Protein AF-A0A2V8PRS2-F1 (afdb_monomer_lite)

Secondary structure (DSSP, 8-state):
-B-TTT--B--TT-SB-TTT--BHHHHHHHHHS-TT---STHHHHHHHHHHHHHTTTTSSSSSSSSSSSSSTTS--

pLDDT: mean 74.59, std 16.56, range [48.03, 97.94]

Structure (mmCIF, N/CA/C/O backbone):
data_AF-A0A2V8PRS2-F1
#
_entry.id   AF-A0A2V8PRS2-F1
#
loop_
_atom_site.group_PDB
_atom_site.id
_atom_site.type_symbol
_atom_site.label_atom_id
_atom_site.label_alt_id
_atom_site.label_comp_id
_atom_site.label_asym_id
_atom_site.label_entity_id
_atom_site.label_seq_id
_atom_site.pdbx_PDB_ins_code
_atom_site.Cartn_x
_atom_site.Cartn_y
_atom_site.Cartn_z
_atom_site.occupancy
_atom_site.B_iso_or_equiv
_atom_site.auth_seq_id
_atom_site.auth_comp_id
_atom_site.auth_asym_id
_atom_site.auth_atom_id
_atom_site.pdbx_PDB_model_num
ATOM 1 N N . MET A 1 1 ? 6.243 -6.759 -9.626 1.00 87.06 1 MET A N 1
ATOM 2 C CA . MET A 1 1 ? 5.511 -5.872 -8.695 1.00 87.06 1 MET A CA 1
ATOM 3 C C . MET A 1 1 ? 5.573 -4.454 -9.222 1.00 87.06 1 MET A C 1
ATOM 5 O O . MET A 1 1 ? 6.634 -4.027 -9.666 1.00 87.06 1 MET A O 1
ATOM 9 N N . TYR A 1 2 ? 4.462 -3.727 -9.172 1.00 93.00 2 TYR A N 1
ATOM 10 C CA . TYR A 1 2 ? 4.442 -2.329 -9.595 1.00 93.00 2 TYR A CA 1
ATOM 11 C C . TYR A 1 2 ? 4.878 -1.417 -8.449 1.00 93.00 2 TYR A C 1
ATOM 13 O O . TYR A 1 2 ? 4.406 -1.549 -7.319 1.00 93.00 2 TYR A O 1
ATOM 21 N N . CYS A 1 3 ? 5.806 -0.504 -8.735 1.00 94.38 3 CYS A N 1
ATOM 22 C CA . CYS A 1 3 ? 6.266 0.482 -7.765 1.00 94.38 3 CYS A CA 1
ATOM 23 C C . CYS A 1 3 ? 5.129 1.471 -7.438 1.00 94.38 3 CYS A C 1
ATOM 25 O O . CYS A 1 3 ? 4.668 2.154 -8.351 1.00 94.38 3 CYS A O 1
ATOM 27 N N . PRO A 1 4 ? 4.712 1.642 -6.169 1.00 91.12 4 PRO A N 1
ATOM 28 C CA . PRO A 1 4 ? 3.601 2.539 -5.834 1.00 91.12 4 PRO A CA 1
ATOM 29 C C . PRO A 1 4 ? 3.941 4.026 -5.999 1.00 91.12 4 PRO A C 1
ATOM 31 O O . PRO A 1 4 ? 3.042 4.854 -6.024 1.00 91.12 4 PRO A O 1
ATOM 34 N N . ASN A 1 5 ? 5.227 4.374 -6.107 1.00 93.94 5 ASN A N 1
ATOM 35 C CA . ASN A 1 5 ? 5.662 5.760 -6.272 1.00 93.94 5 ASN A CA 1
ATOM 36 C C . ASN A 1 5 ? 5.684 6.217 -7.740 1.00 93.94 5 ASN A C 1
ATOM 38 O O . ASN A 1 5 ? 5.452 7.384 -8.021 1.00 93.94 5 ASN A O 1
ATOM 42 N N . CYS A 1 6 ? 6.008 5.324 -8.681 1.00 96.94 6 CYS A N 1
ATOM 43 C CA . CYS A 1 6 ? 6.209 5.707 -10.089 1.00 96.94 6 CYS A CA 1
ATOM 44 C C . CYS A 1 6 ? 5.594 4.748 -11.117 1.00 96.94 6 CYS A C 1
ATOM 46 O O . CYS A 1 6 ? 5.716 4.986 -12.312 1.00 96.94 6 CYS A O 1
ATOM 48 N N . GLY A 1 7 ? 4.964 3.655 -10.684 1.00 95.44 7 GLY A N 1
ATOM 49 C CA . GLY A 1 7 ? 4.265 2.712 -11.559 1.00 95.44 7 GLY A CA 1
ATOM 50 C C . GLY A 1 7 ? 5.150 1.735 -12.336 1.00 95.44 7 GLY A C 1
ATOM 51 O O . GLY A 1 7 ? 4.614 0.871 -13.018 1.00 95.44 7 GLY A O 1
ATOM 52 N N . SER A 1 8 ? 6.483 1.811 -12.245 1.00 97.44 8 SER A N 1
ATOM 53 C CA . SER A 1 8 ? 7.368 0.895 -12.984 1.00 97.44 8 SER A CA 1
ATOM 54 C C . SER A 1 8 ? 7.222 -0.560 -12.526 1.00 97.44 8 SER A C 1
ATOM 56 O O . SER A 1 8 ? 7.161 -0.831 -11.320 1.00 97.44 8 SER A O 1
ATOM 58 N N . ASP A 1 9 ? 7.246 -1.496 -13.478 1.00 96.56 9 ASP A N 1
ATOM 59 C CA . ASP A 1 9 ? 7.349 -2.927 -13.186 1.00 96.56 9 ASP A CA 1
ATOM 60 C C . ASP A 1 9 ? 8.750 -3.268 -12.657 1.00 96.56 9 ASP A C 1
ATOM 62 O O . ASP A 1 9 ? 9.768 -2.817 -13.188 1.00 96.56 9 ASP A O 1
ATOM 66 N N . ASN A 1 10 ? 8.796 -4.013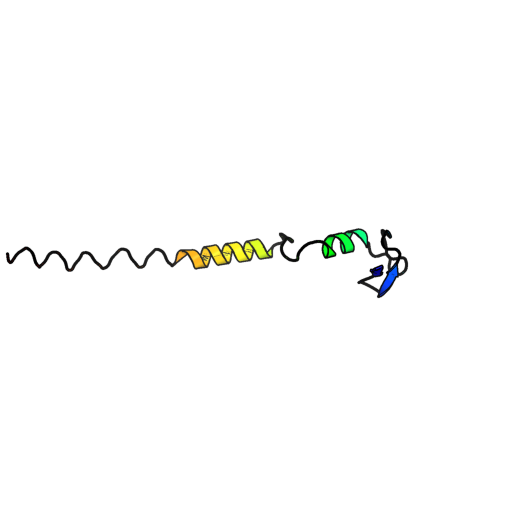 -11.557 1.00 94.81 10 ASN A N 1
ATOM 67 C CA . ASN A 1 10 ? 10.025 -4.468 -10.924 1.00 94.81 10 ASN A CA 1
ATOM 68 C C . ASN A 1 10 ? 9.929 -5.955 -10.539 1.00 94.81 10 ASN A C 1
ATOM 70 O O . ASN A 1 10 ? 8.835 -6.437 -10.230 1.00 94.81 10 ASN A O 1
ATOM 74 N N . PRO A 1 11 ? 11.064 -6.674 -10.446 1.00 93.25 11 PRO A N 1
ATOM 75 C CA . PRO A 1 11 ? 11.108 -8.017 -9.872 1.00 93.25 11 PRO A CA 1
ATOM 76 C C . PRO A 1 11 ? 10.499 -8.061 -8.459 1.00 93.25 11 PRO A C 1
ATOM 78 O O . PRO A 1 11 ? 10.661 -7.100 -7.701 1.00 93.25 11 PRO A O 1
ATOM 81 N N . PRO A 1 12 ? 9.799 -9.146 -8.084 1.00 86.69 12 PRO A N 1
ATOM 82 C CA . PRO A 1 12 ? 9.131 -9.255 -6.783 1.00 86.69 12 PRO A CA 1
ATOM 83 C C . PRO A 1 12 ? 10.103 -9.276 -5.591 1.00 86.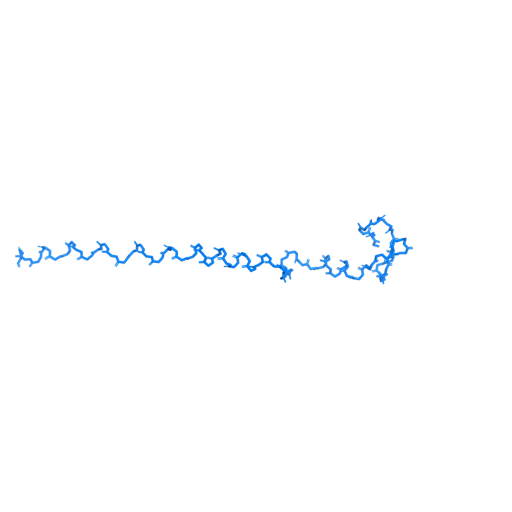69 12 PRO A C 1
ATOM 85 O O . PRO A 1 12 ? 9.717 -8.932 -4.481 1.00 86.69 12 PRO A O 1
ATOM 88 N N . ASP A 1 13 ? 11.358 -9.655 -5.821 1.00 87.69 13 ASP A N 1
ATOM 89 C CA . ASP A 1 13 ? 12.454 -9.741 -4.851 1.00 87.69 13 ASP A CA 1
ATOM 90 C C . ASP A 1 13 ? 13.365 -8.494 -4.844 1.00 87.69 13 ASP A C 1
ATOM 92 O O . ASP A 1 13 ? 14.356 -8.425 -4.110 1.00 87.69 13 ASP A O 1
ATOM 96 N N . GLY A 1 14 ? 13.044 -7.479 -5.654 1.00 91.44 14 GLY A N 1
ATOM 97 C CA . GLY A 1 14 ? 13.823 -6.249 -5.749 1.00 91.44 14 GLY A CA 1
ATOM 98 C C . GLY A 1 14 ? 13.790 -5.428 -4.456 1.00 91.44 14 GLY A C 1
ATOM 99 O O . GLY A 1 14 ? 12.728 -5.054 -3.970 1.00 91.44 14 GLY A O 1
ATOM 100 N N . LYS A 1 15 ? 14.964 -5.064 -3.919 1.00 93.50 15 LYS A N 1
ATOM 101 C CA . LYS A 1 15 ? 15.068 -4.206 -2.718 1.00 93.50 15 LYS A CA 1
ATOM 102 C C . LYS A 1 15 ? 14.702 -2.742 -2.992 1.00 93.50 15 LYS A C 1
ATOM 104 O O . LYS A 1 15 ? 14.161 -2.075 -2.110 1.00 93.50 15 LYS A O 1
ATOM 109 N N . PHE A 1 16 ? 14.977 -2.259 -4.205 1.00 95.94 16 PHE A N 1
ATOM 110 C CA . PHE A 1 16 ? 14.757 -0.879 -4.645 1.00 95.94 16 PHE A CA 1
ATOM 111 C C . PHE A 1 16 ? 14.120 -0.837 -6.039 1.00 95.94 16 PHE A C 1
ATOM 113 O O . PHE A 1 16 ? 14.352 -1.730 -6.856 1.00 95.94 16 PHE A O 1
ATOM 120 N N . CYS A 1 17 ? 13.357 0.219 -6.332 1.00 97.06 17 CYS A N 1
ATOM 121 C CA . CYS A 1 17 ? 12.830 0.473 -7.672 1.00 97.06 17 CYS A CA 1
ATOM 122 C C . CYS A 1 17 ? 13.960 0.849 -8.639 1.00 97.06 17 CYS A C 1
ATOM 124 O O . CYS A 1 17 ? 14.685 1.815 -8.392 1.00 97.06 17 CYS A O 1
ATOM 126 N N . ARG A 1 18 ? 14.057 0.155 -9.779 1.00 96.69 18 ARG A N 1
ATOM 127 C CA . ARG A 1 18 ? 15.078 0.422 -10.812 1.00 96.69 18 ARG A CA 1
ATOM 128 C C . ARG A 1 18 ? 14.903 1.761 -11.537 1.00 96.69 18 ARG A C 1
ATOM 130 O O . ARG A 1 18 ? 15.822 2.194 -12.217 1.00 96.69 18 ARG A O 1
ATOM 137 N N . HIS A 1 19 ? 13.740 2.397 -11.398 1.00 97.94 19 HIS A N 1
ATOM 138 C CA . HIS A 1 19 ? 13.425 3.673 -12.040 1.00 97.94 19 HIS A CA 1
ATOM 139 C C . HIS A 1 19 ? 13.562 4.870 -11.089 1.00 97.94 19 HIS A C 1
ATOM 141 O O . HIS A 1 19 ? 14.182 5.865 -11.440 1.00 97.94 19 HIS A O 1
ATOM 147 N N . CYS A 1 20 ? 13.002 4.784 -9.875 1.00 97.75 20 CYS A N 1
ATOM 148 C CA . CYS A 1 20 ? 12.942 5.923 -8.947 1.00 97.75 20 CYS A CA 1
ATOM 149 C C . CYS A 1 20 ? 13.708 5.723 -7.629 1.00 97.75 20 CYS A C 1
ATOM 151 O O . CYS A 1 20 ? 13.673 6.602 -6.775 1.00 97.75 20 CYS A O 1
ATOM 153 N N . GLY A 1 21 ? 14.327 4.560 -7.402 1.00 95.88 21 GLY A N 1
ATOM 154 C CA . GLY A 1 21 ? 15.165 4.303 -6.225 1.00 95.88 21 GLY A CA 1
ATOM 155 C C . GLY A 1 21 ? 14.439 4.078 -4.890 1.00 95.88 21 GLY A C 1
ATOM 156 O O . GLY A 1 21 ? 15.106 3.835 -3.889 1.00 95.88 21 GLY A O 1
ATOM 157 N N . ILE A 1 22 ? 13.099 4.113 -4.834 1.00 94.94 22 ILE A N 1
ATOM 158 C CA . ILE A 1 22 ? 12.367 3.871 -3.576 1.00 94.94 22 ILE A CA 1
ATOM 159 C C . ILE A 1 22 ? 12.611 2.447 -3.059 1.00 94.94 22 ILE A C 1
ATOM 161 O O . ILE A 1 22 ? 12.651 1.498 -3.845 1.00 94.94 22 ILE A O 1
ATOM 165 N N . GLY A 1 23 ? 12.750 2.289 -1.741 1.00 94.44 23 GLY A N 1
ATOM 166 C CA . GLY A 1 23 ? 12.889 0.983 -1.097 1.00 94.44 23 GLY A CA 1
ATOM 167 C C . GLY A 1 23 ? 11.581 0.193 -1.136 1.00 94.44 23 GLY A C 1
ATOM 168 O O . GLY A 1 23 ? 10.609 0.564 -0.482 1.00 94.44 23 GLY A O 1
ATOM 169 N N . LEU A 1 24 ? 11.555 -0.915 -1.875 1.00 93.38 24 LEU A N 1
ATOM 170 C CA . LEU A 1 24 ? 10.363 -1.754 -2.045 1.00 93.38 24 LEU A CA 1
ATOM 171 C C . LEU A 1 24 ? 10.168 -2.741 -0.886 1.00 93.38 24 LEU A C 1
ATOM 173 O O . LEU A 1 24 ? 9.041 -3.146 -0.618 1.00 93.38 24 LEU A O 1
ATOM 177 N N . ALA A 1 25 ? 11.232 -3.070 -0.145 1.00 87.06 25 ALA A N 1
ATOM 178 C CA . ALA A 1 25 ? 11.153 -3.962 1.013 1.00 87.06 25 ALA A CA 1
ATOM 179 C C . ALA A 1 25 ? 10.225 -3.403 2.109 1.00 87.06 25 ALA A C 1
ATOM 181 O O . ALA A 1 25 ? 9.297 -4.085 2.540 1.00 87.06 25 ALA A O 1
ATOM 182 N N . ALA A 1 26 ? 10.410 -2.137 2.501 1.00 80.81 26 ALA A N 1
ATOM 183 C CA . ALA A 1 26 ? 9.566 -1.481 3.503 1.00 80.81 26 ALA A CA 1
ATOM 184 C C . ALA A 1 26 ? 8.110 -1.341 3.030 1.00 80.81 26 ALA A C 1
ATOM 186 O O . ALA A 1 26 ? 7.181 -1.571 3.798 1.00 80.81 26 ALA A O 1
ATOM 187 N N . VAL A 1 27 ? 7.918 -1.028 1.745 1.00 80.50 27 VAL A N 1
ATOM 188 C CA . VAL A 1 27 ? 6.595 -0.956 1.113 1.00 80.50 27 VAL A CA 1
ATOM 189 C C . VAL A 1 27 ? 5.895 -2.313 1.169 1.00 80.50 27 VAL A C 1
ATOM 191 O O . VAL A 1 27 ? 4.754 -2.387 1.607 1.00 80.50 27 VAL A O 1
ATOM 194 N N . SER A 1 28 ? 6.572 -3.393 0.772 1.00 79.94 28 SER A N 1
ATOM 195 C CA . SER A 1 28 ? 5.997 -4.742 0.803 1.00 79.94 28 SER A CA 1
ATOM 196 C C . SER A 1 28 ? 5.626 -5.180 2.222 1.00 79.94 28 SER A C 1
ATOM 198 O O . SER A 1 28 ? 4.538 -5.708 2.430 1.00 79.94 28 SER A O 1
ATOM 200 N N . ALA A 1 29 ? 6.472 -4.877 3.212 1.00 82.25 29 ALA A N 1
ATOM 201 C CA . ALA A 1 29 ? 6.191 -5.160 4.614 1.00 82.25 29 ALA A CA 1
ATOM 202 C C . ALA A 1 29 ? 4.966 -4.382 5.120 1.00 82.25 29 ALA A C 1
ATOM 204 O O . ALA A 1 29 ? 4.120 -4.957 5.798 1.00 82.25 29 ALA A O 1
ATOM 205 N N . ALA A 1 30 ? 4.835 -3.104 4.754 1.00 78.12 30 ALA A N 1
ATOM 206 C CA . ALA A 1 30 ? 3.683 -2.284 5.123 1.00 78.12 30 ALA A CA 1
ATOM 207 C C . ALA A 1 30 ? 2.381 -2.758 4.454 1.00 78.12 30 ALA A C 1
ATOM 209 O O . ALA A 1 30 ? 1.335 -2.745 5.093 1.00 78.12 30 ALA A O 1
ATOM 210 N N . LEU A 1 31 ? 2.434 -3.220 3.200 1.00 78.00 31 LEU A N 1
ATOM 211 C CA . LEU A 1 31 ? 1.267 -3.774 2.498 1.00 78.00 31 LEU A CA 1
ATOM 212 C C . LEU A 1 31 ? 0.792 -5.110 3.091 1.00 78.00 31 LEU A C 1
ATOM 214 O O . LEU A 1 31 ? -0.389 -5.431 2.999 1.00 78.00 31 LEU A O 1
ATOM 218 N N . LEU A 1 32 ? 1.701 -5.889 3.684 1.00 80.25 32 LEU A N 1
ATOM 219 C CA . LEU A 1 32 ? 1.371 -7.138 4.376 1.00 80.25 32 LEU A CA 1
ATOM 220 C C . LEU A 1 32 ? 0.804 -6.906 5.785 1.00 80.25 32 LEU A C 1
ATOM 222 O O . LEU A 1 32 ? 0.172 -7.804 6.341 1.00 80.25 32 LEU A O 1
ATOM 226 N N . GLN A 1 33 ? 1.012 -5.727 6.377 1.00 72.31 33 GLN A N 1
ATOM 227 C CA . GLN A 1 33 ? 0.442 -5.396 7.680 1.00 72.31 33 GLN A CA 1
ATOM 228 C C . GLN A 1 33 ? -1.048 -5.085 7.540 1.00 72.31 33 GLN A C 1
ATOM 230 O O . GLN A 1 33 ? -1.467 -4.290 6.697 1.00 72.31 33 GLN A O 1
ATOM 235 N N . LYS A 1 34 ? -1.867 -5.690 8.408 1.00 66.06 34 LYS A N 1
ATOM 236 C CA . LYS A 1 34 ? -3.279 -5.329 8.514 1.00 66.06 34 LYS A CA 1
ATOM 237 C C . LYS A 1 34 ? -3.351 -3.864 8.970 1.00 66.06 34 LYS A C 1
ATOM 239 O O . LYS A 1 34 ? -2.775 -3.544 10.014 1.00 66.06 34 LYS A O 1
ATOM 244 N N . PRO A 1 35 ? -4.045 -2.973 8.239 1.00 63.53 35 PRO A N 1
ATOM 245 C CA . PRO A 1 35 ? -4.257 -1.603 8.689 1.00 63.53 35 PRO A CA 1
ATOM 246 C C . PRO A 1 35 ? -5.005 -1.652 10.027 1.00 63.53 35 PRO A C 1
ATOM 248 O O . PRO A 1 35 ? -6.181 -2.004 10.090 1.00 63.53 35 PRO A O 1
ATOM 251 N N . GLY A 1 36 ? -4.272 -1.415 11.111 1.00 61.59 36 GLY A N 1
ATOM 252 C CA . GLY A 1 36 ? -4.727 -1.662 12.480 1.00 61.59 36 GLY A CA 1
ATOM 253 C C . GLY A 1 36 ? -3.580 -1.798 13.481 1.00 61.59 36 GLY A C 1
ATOM 254 O O . GLY A 1 36 ? -3.744 -1.384 14.623 1.00 61.59 36 GLY A O 1
ATOM 255 N N . ASP A 1 37 ? -2.409 -2.268 13.032 1.00 60.56 37 ASP A N 1
ATOM 256 C CA . ASP A 1 37 ? -1.233 -2.483 13.896 1.00 60.56 37 ASP A CA 1
ATOM 257 C C . ASP A 1 37 ? -0.169 -1.373 13.810 1.00 60.56 37 ASP A C 1
ATOM 259 O O . ASP A 1 37 ? 0.922 -1.495 14.365 1.00 60.56 37 ASP A O 1
ATOM 263 N N . THR A 1 38 ? -0.457 -0.245 13.153 1.00 58.00 38 THR A N 1
ATOM 264 C CA . THR A 1 38 ? 0.412 0.937 13.247 1.00 58.00 38 THR A CA 1
ATOM 265 C C . THR A 1 38 ? 0.130 1.637 14.574 1.00 58.00 38 THR A C 1
ATOM 267 O O . THR A 1 38 ? -0.645 2.589 14.645 1.00 58.00 38 THR A O 1
ATOM 270 N N . THR A 1 39 ? 0.739 1.157 15.658 1.00 54.97 39 THR A N 1
ATOM 271 C CA . THR A 1 39 ? 0.778 1.863 16.945 1.00 54.97 39 THR A CA 1
ATOM 272 C C . THR A 1 39 ? 1.612 3.141 16.799 1.00 54.97 39 THR A C 1
ATOM 274 O O . THR A 1 39 ? 2.782 3.200 17.168 1.00 54.97 39 THR A O 1
ATOM 277 N N . ALA A 1 40 ? 1.005 4.164 16.207 1.00 60.28 40 ALA A N 1
ATOM 278 C CA . ALA A 1 40 ? 1.488 5.532 16.100 1.00 60.28 40 ALA A CA 1
ATOM 279 C C . ALA A 1 40 ? 0.319 6.480 16.479 1.00 60.28 40 ALA A C 1
ATOM 281 O O . ALA A 1 40 ? -0.842 6.072 16.446 1.00 60.28 40 ALA A O 1
ATOM 282 N N . PRO A 1 41 ? 0.596 7.738 16.864 1.00 61.12 41 PRO A N 1
ATOM 283 C CA . PRO A 1 41 ? 0.086 8.490 18.034 1.00 61.12 41 PRO A CA 1
ATOM 284 C C . PRO A 1 41 ? -1.434 8.704 18.193 1.00 61.12 41 PRO A C 1
ATOM 286 O O . PRO A 1 41 ? -1.872 9.260 19.201 1.00 61.12 41 PRO A O 1
ATOM 289 N N . THR A 1 42 ? -2.254 8.255 17.248 1.00 61.81 42 THR A N 1
ATOM 290 C CA . THR A 1 42 ? -3.720 8.353 17.312 1.00 61.81 42 THR A CA 1
ATOM 291 C C . THR A 1 42 ? -4.333 7.399 18.338 1.00 61.81 42 THR A C 1
ATOM 293 O O . THR A 1 42 ? -5.376 7.721 18.906 1.00 61.81 42 THR A O 1
ATOM 296 N N . SER A 1 43 ? -3.671 6.279 18.657 1.00 71.00 43 SER A N 1
ATOM 297 C CA . SER A 1 43 ? -4.137 5.348 19.695 1.00 71.00 43 SER A CA 1
ATOM 298 C C . SER A 1 43 ? -4.159 5.993 21.080 1.00 71.00 43 SER A C 1
ATOM 300 O O . SER A 1 43 ? -5.124 5.804 21.812 1.00 71.00 43 SER A O 1
ATOM 302 N N . LYS A 1 44 ? -3.166 6.833 21.406 1.00 80.25 44 LYS A N 1
ATOM 303 C CA . LYS A 1 44 ? -3.108 7.556 22.685 1.00 80.25 44 LYS A CA 1
ATOM 304 C C . LYS A 1 44 ? -4.231 8.583 22.809 1.00 80.25 44 LYS A C 1
ATOM 306 O O . LYS A 1 44 ? -4.861 8.675 23.856 1.00 80.25 44 LYS A O 1
ATOM 311 N N . LEU A 1 45 ? -4.530 9.322 21.739 1.00 81.12 45 LEU A N 1
ATOM 312 C CA . LEU A 1 45 ? -5.684 10.225 21.716 1.00 81.12 45 LEU A CA 1
ATOM 313 C C . LEU A 1 45 ? -7.003 9.444 21.842 1.00 81.12 45 LEU A C 1
ATOM 315 O O . LEU A 1 45 ? -7.874 9.832 22.617 1.00 81.12 45 LEU A O 1
ATOM 319 N N . ALA A 1 46 ? -7.134 8.316 21.140 1.00 81.50 46 ALA A N 1
ATOM 320 C CA . ALA A 1 46 ? -8.312 7.455 21.225 1.00 81.50 46 ALA A CA 1
ATOM 321 C C . ALA A 1 46 ? -8.491 6.832 22.624 1.00 81.50 46 ALA A C 1
ATOM 323 O O . ALA A 1 46 ? -9.619 6.677 23.090 1.00 81.50 46 ALA A O 1
ATOM 324 N N . GLU A 1 47 ? -7.400 6.492 23.308 1.00 79.19 47 GLU A N 1
ATOM 325 C CA . GLU A 1 47 ? -7.401 5.976 24.678 1.00 79.19 47 GLU A CA 1
ATOM 326 C C . GLU A 1 47 ? -7.802 7.058 25.691 1.00 79.19 47 GLU A C 1
ATOM 328 O O . GLU A 1 47 ? -8.660 6.815 26.541 1.00 79.19 47 GLU A O 1
ATOM 333 N N . LEU A 1 48 ? -7.290 8.285 25.533 1.00 79.88 48 LEU A N 1
ATOM 334 C CA . LEU A 1 48 ? -7.695 9.440 26.343 1.00 79.88 48 LEU A CA 1
ATOM 335 C C . LEU A 1 48 ? -9.186 9.776 26.174 1.00 79.88 48 LEU A C 1
ATOM 337 O O . LEU A 1 48 ? -9.878 10.001 27.168 1.00 79.88 48 LEU A O 1
ATOM 341 N N . ILE A 1 49 ? -9.706 9.757 24.941 1.00 84.62 49 ILE A N 1
ATOM 342 C CA . ILE A 1 49 ? -11.131 10.011 24.661 1.00 84.62 49 ILE A CA 1
ATOM 343 C C . ILE A 1 49 ? -12.020 8.928 25.292 1.00 84.62 49 ILE A C 1
ATOM 345 O O . ILE A 1 49 ? -13.058 9.246 25.876 1.00 84.62 49 ILE A O 1
ATOM 349 N N . LYS A 1 50 ? -11.619 7.649 25.225 1.00 81.75 50 LYS A N 1
ATOM 350 C CA . LYS A 1 50 ? -12.351 6.559 25.896 1.00 81.75 50 LYS A CA 1
ATOM 351 C C . LYS A 1 50 ? -12.364 6.740 27.412 1.00 81.75 50 LYS A C 1
ATOM 353 O O . LYS A 1 50 ? -13.426 6.608 28.015 1.00 81.75 50 LYS A O 1
ATOM 358 N N . GLY A 1 51 ? -11.222 7.085 28.011 1.00 79.81 51 GLY A N 1
ATOM 359 C CA . GLY A 1 51 ? -11.122 7.389 29.440 1.00 79.81 51 GLY A CA 1
ATOM 360 C C . GLY A 1 51 ? -12.077 8.511 29.855 1.00 79.81 51 GLY A C 1
ATOM 361 O O . GLY A 1 51 ? -12.866 8.327 30.781 1.00 79.81 51 GLY A O 1
ATOM 362 N N . TYR A 1 52 ? -12.083 9.615 29.103 1.00 78.31 52 TYR A N 1
ATOM 363 C CA . TYR A 1 52 ? -12.958 10.766 29.341 1.00 78.31 52 TYR A CA 1
ATOM 364 C C . TYR A 1 52 ? -14.453 10.405 29.274 1.00 78.31 52 TYR A C 1
ATOM 366 O O . TYR A 1 52 ? -15.203 10.716 30.198 1.00 78.31 52 TYR A O 1
ATOM 374 N N . ASN A 1 53 ? -14.880 9.672 28.239 1.00 75.12 53 ASN A N 1
ATOM 375 C CA . ASN A 1 53 ? -16.290 9.297 28.073 1.00 75.12 53 ASN A CA 1
ATOM 376 C C . ASN A 1 53 ? -16.746 8.180 29.032 1.00 75.12 53 ASN A C 1
ATOM 378 O O . ASN A 1 53 ? -17.923 8.104 29.381 1.00 75.12 53 ASN A O 1
ATOM 382 N N . SER A 1 54 ? -15.838 7.311 29.486 1.00 69.19 54 SER A N 1
ATOM 383 C CA . SER A 1 54 ? -16.174 6.212 30.407 1.00 69.19 54 SER A CA 1
ATOM 384 C C . SER A 1 54 ? -16.406 6.662 31.862 1.00 69.19 54 SER A C 1
ATOM 386 O O . SER A 1 54 ? -17.020 5.932 32.642 1.00 69.19 54 SER A O 1
ATOM 388 N N . GLY A 1 55 ? -15.988 7.881 32.224 1.00 58.72 55 GLY A N 1
ATOM 389 C CA . GLY A 1 55 ? -16.091 8.430 33.581 1.00 58.72 55 GLY A CA 1
ATOM 390 C C . GLY A 1 55 ? -17.489 8.871 34.046 1.00 58.72 55 GLY A C 1
ATOM 391 O O . GLY A 1 55 ? -17.647 9.170 35.226 1.00 58.72 55 GLY A O 1
ATOM 392 N N . GLN A 1 56 ? -18.517 8.904 33.186 1.00 55.66 56 GLN A N 1
ATOM 393 C CA . GLN A 1 56 ? -19.834 9.475 33.545 1.00 55.66 56 GLN A CA 1
ATOM 394 C C . GLN A 1 56 ? -20.964 8.467 33.830 1.00 55.66 56 GLN A C 1
ATOM 396 O O . GLN A 1 56 ? -21.991 8.854 34.380 1.00 55.66 56 GLN A O 1
ATOM 401 N N . HIS A 1 57 ? -20.805 7.168 33.556 1.00 49.84 57 HIS A N 1
ATOM 402 C CA . HIS A 1 57 ? -21.916 6.206 33.703 1.00 49.84 57 HIS A CA 1
ATOM 403 C C . HIS A 1 57 ? -22.071 5.571 35.095 1.00 49.84 57 HIS A C 1
ATOM 405 O O . HIS A 1 57 ? -23.038 4.849 35.337 1.00 49.84 57 HIS A O 1
ATOM 411 N N . LYS A 1 58 ? -21.154 5.831 36.034 1.00 52.59 58 LYS A N 1
ATOM 412 C CA . LYS A 1 58 ? -21.143 5.154 37.344 1.00 52.59 58 LYS A CA 1
ATOM 413 C C . LYS A 1 58 ? -21.843 5.924 38.469 1.00 52.59 58 LYS A C 1
ATOM 415 O O . LYS A 1 58 ? -21.971 5.386 39.563 1.00 52.59 58 LYS A O 1
ATOM 420 N N . MET A 1 59 ? -22.316 7.149 38.214 1.00 55.12 59 MET A N 1
ATOM 421 C CA . MET A 1 59 ? -22.845 8.031 39.268 1.00 55.12 59 MET A CA 1
ATOM 422 C C . MET A 1 59 ? -24.381 8.087 39.362 1.00 55.12 59 MET A C 1
ATOM 424 O O . MET A 1 59 ? -24.885 8.772 40.243 1.00 55.12 59 MET A O 1
ATOM 428 N N . MET A 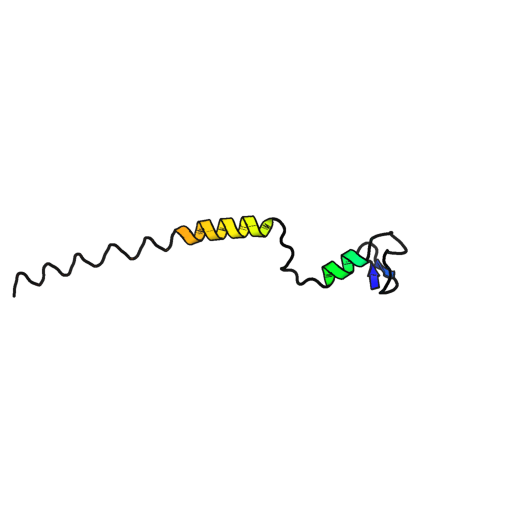1 60 ? -25.144 7.384 38.507 1.00 57.97 60 MET A N 1
ATOM 429 C CA . MET A 1 60 ? -26.591 7.659 38.363 1.00 57.97 60 MET A CA 1
ATOM 430 C C . MET A 1 60 ? -27.573 6.572 38.843 1.00 57.97 60 MET A C 1
ATOM 432 O O . MET A 1 60 ? -28.774 6.754 38.695 1.00 57.97 60 MET A O 1
ATOM 436 N N . PHE A 1 61 ? -27.123 5.483 39.479 1.00 57.16 61 PHE A N 1
ATOM 437 C CA . PHE A 1 61 ? -28.037 4.417 39.951 1.00 57.16 61 PHE A CA 1
ATOM 438 C C . PHE A 1 61 ? -27.964 4.086 41.455 1.00 57.16 61 PHE A C 1
ATOM 440 O O . PHE A 1 61 ? -28.541 3.095 41.888 1.00 57.16 61 PHE A O 1
ATOM 447 N N . GLY A 1 62 ? -27.293 4.901 42.278 1.00 48.03 62 GLY A N 1
ATOM 448 C CA . GLY A 1 62 ? -27.011 4.561 43.685 1.00 48.03 62 GLY A CA 1
ATOM 449 C C . GLY A 1 62 ? -27.695 5.396 44.776 1.00 48.03 62 GLY A C 1
ATOM 450 O O . GLY A 1 62 ? -27.310 5.245 45.928 1.00 48.03 62 GLY A O 1
ATOM 451 N N . GLY A 1 63 ? -28.637 6.296 44.460 1.00 52.81 63 GLY A N 1
ATOM 452 C CA . GLY A 1 63 ? -29.140 7.278 45.445 1.00 52.81 63 GLY A CA 1
ATOM 453 C C . GLY A 1 63 ? -30.658 7.386 45.645 1.00 52.81 63 GLY A C 1
ATOM 454 O O . GLY A 1 63 ? -31.080 8.054 46.580 1.00 52.81 63 GLY A O 1
ATOM 455 N N . GLY A 1 64 ? -31.493 6.770 44.799 1.00 48.22 64 GLY A N 1
ATOM 456 C CA . GLY A 1 64 ? -32.924 7.124 44.727 1.00 48.22 64 GLY A CA 1
ATOM 457 C C . GLY A 1 64 ? -33.929 6.182 45.401 1.00 48.22 64 GLY A C 1
ATOM 458 O O . GLY A 1 64 ? -35.060 6.592 45.635 1.00 48.22 64 GLY A O 1
ATOM 459 N N . SER A 1 65 ? -33.567 4.934 45.715 1.00 55.62 65 SER A N 1
ATOM 460 C CA . SER A 1 65 ? -34.591 3.898 45.967 1.00 55.62 65 SER A CA 1
ATOM 461 C C . SER A 1 65 ? -34.861 3.554 47.436 1.00 55.62 65 SER A C 1
ATOM 463 O O . SER A 1 65 ? -35.738 2.740 47.699 1.00 55.62 65 SER A O 1
ATOM 465 N N . ILE A 1 66 ? -34.158 4.146 48.411 1.00 56.50 66 ILE A N 1
ATOM 466 C CA . ILE A 1 66 ? -34.287 3.730 49.829 1.00 56.50 66 ILE A CA 1
ATOM 467 C C . ILE A 1 66 ? -35.294 4.596 50.622 1.00 56.50 66 ILE A C 1
ATOM 469 O O . ILE A 1 66 ? -35.636 4.270 51.752 1.00 56.50 66 ILE A O 1
ATOM 473 N N . ALA A 1 67 ? -3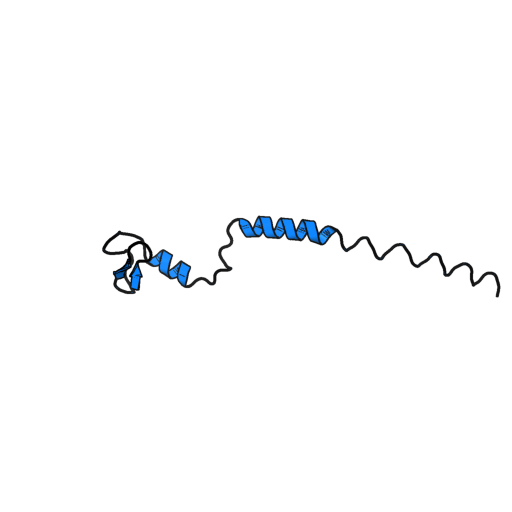5.848 5.671 50.051 1.00 55.88 67 ALA A N 1
ATOM 474 C CA . ALA A 1 67 ? -36.688 6.600 50.822 1.00 55.88 67 ALA A CA 1
ATOM 475 C C . ALA A 1 67 ? -38.185 6.224 50.923 1.00 55.88 67 ALA A C 1
ATOM 477 O O . ALA A 1 67 ? -38.877 6.761 51.781 1.00 55.88 67 ALA A O 1
ATOM 478 N N . LEU A 1 68 ? -38.706 5.305 50.099 1.00 57.22 68 LEU A N 1
ATOM 479 C CA . LEU A 1 68 ? -40.149 4.986 50.087 1.00 57.22 68 LEU A CA 1
ATOM 480 C C . LEU A 1 68 ? -40.550 3.786 50.966 1.00 57.22 68 LEU A C 1
ATOM 482 O O . LEU A 1 68 ? -41.736 3.576 5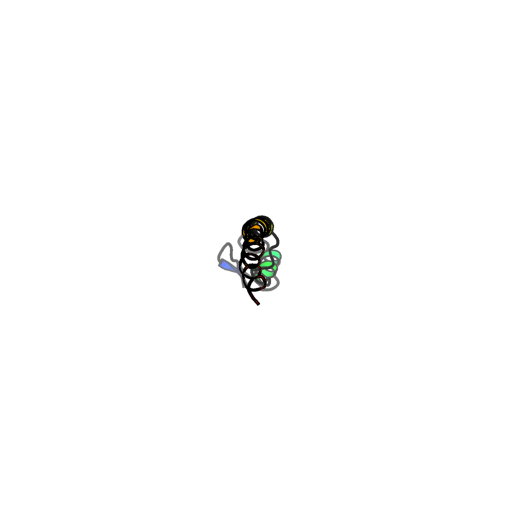1.197 1.00 57.22 68 LEU A O 1
ATOM 486 N N . GLY A 1 69 ? -39.592 3.013 51.489 1.00 51.91 69 GLY A N 1
ATOM 487 C CA . GLY A 1 69 ? -39.885 1.795 52.260 1.00 51.91 69 GLY A CA 1
ATOM 488 C C . GLY A 1 69 ? -40.208 2.008 53.746 1.00 51.91 69 GLY A C 1
ATOM 489 O O . GLY A 1 69 ? -40.832 1.147 54.355 1.00 51.91 69 GLY A O 1
ATOM 490 N N . ALA A 1 70 ? -39.813 3.136 54.344 1.00 53.38 70 ALA A N 1
ATOM 491 C CA . ALA A 1 70 ? -39.857 3.309 55.804 1.00 53.38 70 AL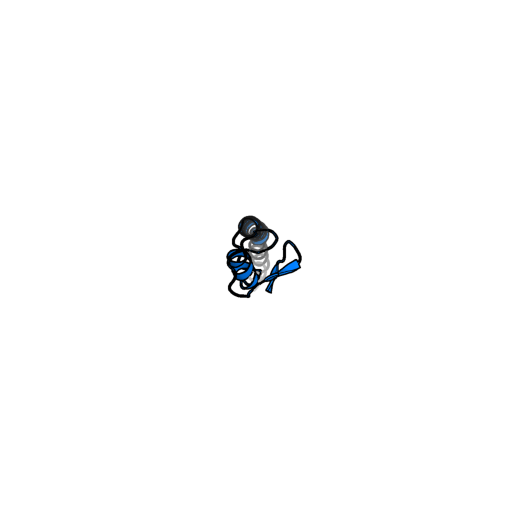A A CA 1
ATOM 492 C C . ALA A 1 70 ? -41.185 3.865 56.358 1.00 53.38 70 ALA A C 1
ATOM 494 O O . ALA A 1 70 ? -41.391 3.850 57.568 1.00 53.38 70 ALA A O 1
ATOM 495 N N . VAL A 1 71 ? -42.103 4.343 55.508 1.00 54.84 71 VAL A N 1
ATOM 496 C CA . VAL A 1 71 ? -43.395 4.902 55.967 1.00 54.84 71 VAL A CA 1
ATOM 497 C C . VAL A 1 71 ? -44.458 3.807 56.169 1.00 54.84 71 VAL A C 1
ATOM 499 O O . VAL A 1 71 ? -45.392 3.991 56.944 1.00 54.84 71 VAL A O 1
ATOM 502 N N . ALA A 1 72 ? -44.307 2.636 55.537 1.00 54.50 72 ALA A N 1
ATOM 503 C CA . ALA A 1 72 ? -45.324 1.579 55.550 1.00 54.50 72 ALA A CA 1
ATOM 504 C C . ALA A 1 72 ? -45.334 0.690 56.813 1.00 54.50 72 ALA A C 1
ATOM 506 O O . ALA A 1 72 ? -46.304 -0.028 57.029 1.00 54.50 72 ALA A O 1
ATOM 507 N N . THR A 1 73 ? -44.301 0.724 57.661 1.00 57.12 73 THR A N 1
ATOM 508 C CA . THR A 1 73 ? -44.195 -0.166 58.840 1.00 57.12 73 THR A CA 1
ATOM 509 C C . THR A 1 73 ? -44.598 0.485 60.163 1.00 57.12 73 THR A C 1
ATOM 511 O O . THR A 1 73 ? -44.513 -0.160 61.198 1.00 57.12 73 THR A O 1
ATOM 514 N N . VAL A 1 74 ? -45.014 1.756 60.162 1.00 56.53 74 VAL A N 1
ATOM 515 C CA . VAL A 1 74 ? -45.479 2.462 61.379 1.00 56.53 74 VAL A CA 1
ATOM 516 C C . VAL A 1 74 ? -47.006 2.354 61.560 1.00 56.53 74 VAL A C 1
ATOM 518 O O . VAL A 1 74 ? -47.539 2.757 62.587 1.00 56.53 74 VAL A O 1
ATOM 521 N N . PHE A 1 75 ? -47.717 1.762 60.594 1.00 53.81 75 PHE A N 1
ATOM 522 C CA . PHE A 1 75 ? -49.179 1.598 60.610 1.00 53.81 75 PHE A CA 1
ATOM 523 C C . PHE A 1 75 ? -49.655 0.131 60.542 1.00 53.81 75 PHE A C 1
ATOM 525 O O . PHE A 1 75 ? -50.787 -0.120 60.128 1.00 53.81 75 PHE A O 1
ATOM 532 N N . LEU A 1 76 ? -48.820 -0.829 60.959 1.00 59.03 76 LEU A N 1
ATOM 533 C CA . LEU A 1 76 ? -49.195 -2.236 61.171 1.00 59.03 76 LEU A CA 1
ATOM 534 C C . LEU A 1 76 ? -48.746 -2.710 62.553 1.00 59.03 76 LEU A C 1
ATOM 536 O O . LEU A 1 76 ? -47.559 -2.490 62.879 1.00 59.03 76 LEU A O 1
#

Foldseek 3Di:
DADPVPRDDDDPPDQADPPPGDGVVVVVVVVPDDVPPPPDDVVVVVVVVCVVVVPPPPPPPPPPDPPPPPPPPVPD

Sequence (76 aa):
MYCPNCGSDNPPDGKFCRHCGIGLAAVSAALLQKPGDTTAPTSKLAELIKGYNSGQHKMMFGGGSIALGAVATVFL

Radius of gyration: 30.3 Å; chains: 1; bounding box: 64×20×75 Å